Protein AF-A0A5C9CHJ1-F1 (afdb_monomer)

Foldseek 3Di:
DPPDQPLVVDDPVLVVVLVVLCVVCVVPDLVVSQVVSVVVVHHHDSVSSNVVSVVVCVVCDVCVPDLQPDKDWDADPVVRDIDIDTHSDDPVVVVVVVVVVPPPD

pLDDT: mean 79.23, std 13.95, range [39.25, 93.0]

Radius of gyration: 19.84 Å; Cα contacts (8 Å, |Δi|>4): 81; chains: 1; bounding box: 55×30×50 Å

Secondary structure (DSSP, 8-state):
-----GGGGS-HHHHHHHHHHHHHTTT--HHHHHHHHHHTT----HHHHHHHHHHHHHHH-TT---S--EEEEEE-TTT--EEEEEESS-HHHHHHHHHHHTTT-

Mean predicted aligned error: 13.56 Å

Sequence (105 aa):
MVRFNAVNYLTPSEYAAVDACIRRHRFCGIRAILAELSESGIKLSKSGLHRYMQAMREKNGPNAVTTDNTMVMIVERDSGTTKTISTSATAAEIVAMIEGANVEA

Solvent-accessible surface area (backbone atoms only — not comparable to full-atom values): 6499 Å² total; per-residue (Å²): 133,87,79,83,51,72,72,79,74,48,52,75,69,54,45,51,50,51,52,53,47,41,58,74,45,67,78,47,60,68,69,57,50,49,51,55,35,43,76,73,72,44,85,72,52,73,69,47,50,52,53,49,53,48,54,51,42,65,74,46,40,102,66,59,77,54,63,61,75,26,78,48,78,48,71,43,82,91,78,68,48,73,50,80,45,79,34,59,57,51,71,67,57,53,49,53,54,55,56,62,67,62,74,84,119

Structure (mmCIF, N/CA/C/O backbone):
data_AF-A0A5C9CHJ1-F1
#
_entry.id   AF-A0A5C9CHJ1-F1
#
loop_
_atom_site.group_PDB
_atom_site.id
_atom_site.type_symbol
_atom_site.label_atom_id
_atom_site.label_alt_id
_atom_site.label_comp_id
_atom_site.label_asym_id
_atom_site.label_entity_id
_atom_site.label_seq_id
_atom_site.pdbx_PDB_ins_code
_atom_site.Cartn_x
_atom_site.Cartn_y
_atom_site.Cartn_z
_atom_site.occupancy
_atom_site.B_iso_or_equiv
_atom_site.auth_seq_id
_atom_site.auth_comp_id
_atom_site.auth_asym_id
_atom_site.auth_atom_id
_atom_site.pdbx_PDB_model_num
ATOM 1 N N . MET A 1 1 ? 21.712 21.111 -13.411 1.00 39.25 1 MET A N 1
ATOM 2 C CA . MET A 1 1 ? 21.617 19.868 -14.211 1.00 39.25 1 MET A CA 1
ATOM 3 C C . MET A 1 1 ? 20.511 19.004 -13.615 1.00 39.25 1 MET A C 1
ATOM 5 O O . MET A 1 1 ? 20.709 18.428 -12.551 1.00 39.25 1 MET A O 1
ATOM 9 N N . VAL A 1 2 ? 19.320 18.997 -14.221 1.00 43.03 2 VAL A N 1
ATOM 10 C CA . VAL A 1 2 ? 18.191 18.176 -13.749 1.00 43.03 2 VAL A CA 1
ATOM 11 C C . VAL A 1 2 ? 18.575 16.712 -13.963 1.00 43.03 2 VAL A C 1
ATOM 13 O O . VAL A 1 2 ? 18.781 16.280 -15.093 1.00 43.03 2 VAL A O 1
ATOM 16 N N . ARG A 1 3 ? 18.788 15.961 -12.877 1.00 48.53 3 ARG A N 1
ATOM 17 C CA . ARG A 1 3 ? 19.165 14.543 -12.958 1.00 48.53 3 ARG A CA 1
ATOM 18 C C . ARG A 1 3 ? 17.958 13.742 -13.442 1.00 48.53 3 ARG A C 1
ATOM 20 O O . ARG A 1 3 ? 17.011 13.545 -12.687 1.00 48.53 3 ARG A O 1
ATOM 27 N N . PHE A 1 4 ? 18.019 13.284 -14.689 1.00 52.06 4 PHE A N 1
ATOM 28 C CA . PHE A 1 4 ? 17.011 12.432 -15.316 1.00 52.06 4 PHE A CA 1
ATOM 29 C C . PHE A 1 4 ? 16.734 11.183 -14.455 1.00 52.06 4 PHE A C 1
ATOM 31 O O . PHE A 1 4 ? 17.655 10.459 -14.069 1.00 52.06 4 PHE A O 1
ATOM 38 N N . ASN A 1 5 ? 15.465 10.949 -14.109 1.00 59.03 5 ASN A N 1
ATOM 39 C CA . ASN A 1 5 ? 15.018 9.728 -13.440 1.00 59.03 5 ASN A CA 1
ATOM 40 C C . ASN A 1 5 ? 14.614 8.708 -14.509 1.00 59.03 5 ASN A C 1
ATOM 42 O O . ASN A 1 5 ? 13.834 9.037 -15.395 1.00 59.03 5 ASN A O 1
ATOM 46 N N . ALA A 1 6 ? 15.093 7.464 -14.394 1.00 61.34 6 ALA A N 1
ATOM 47 C CA . ALA A 1 6 ? 14.720 6.360 -15.290 1.00 61.34 6 ALA A CA 1
ATOM 48 C C . ALA A 1 6 ? 13.196 6.130 -15.362 1.00 61.34 6 ALA A C 1
ATOM 50 O O . ALA A 1 6 ? 12.683 5.664 -16.369 1.00 61.34 6 ALA A O 1
ATOM 51 N N . VAL A 1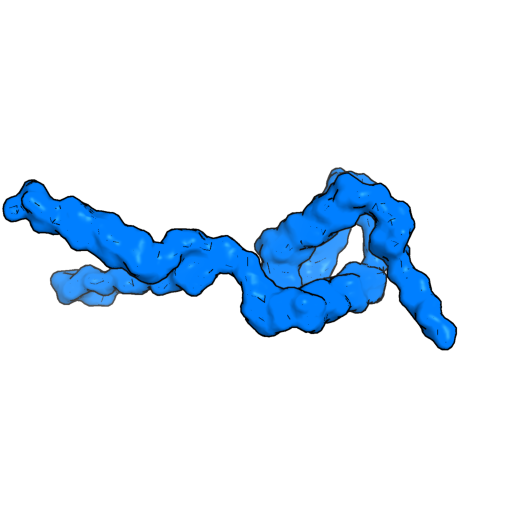 7 ? 12.474 6.541 -14.316 1.00 59.62 7 VAL A N 1
ATOM 52 C CA . VAL A 1 7 ? 11.008 6.514 -14.232 1.00 59.62 7 VAL A CA 1
ATOM 53 C C . VAL A 1 7 ? 10.332 7.367 -15.323 1.00 59.62 7 VAL A C 1
ATOM 55 O O . VAL A 1 7 ? 9.227 7.048 -15.735 1.00 59.62 7 VAL A O 1
ATOM 58 N N . ASN A 1 8 ? 10.999 8.398 -15.857 1.00 64.19 8 ASN A N 1
ATOM 59 C CA . ASN A 1 8 ? 10.451 9.243 -16.929 1.00 64.19 8 ASN A CA 1
ATOM 60 C C . ASN A 1 8 ? 10.412 8.548 -18.302 1.00 64.19 8 ASN A C 1
ATOM 62 O O . ASN A 1 8 ? 9.813 9.086 -19.227 1.00 64.19 8 ASN A O 1
ATOM 66 N N . TYR A 1 9 ? 11.080 7.399 -18.443 1.00 72.25 9 TYR A N 1
ATOM 67 C CA . TYR A 1 9 ? 11.093 6.599 -19.672 1.00 72.25 9 TYR A CA 1
ATOM 68 C C . TYR A 1 9 ? 10.150 5.396 -19.604 1.00 72.25 9 TYR A C 1
ATOM 70 O O . TYR A 1 9 ? 10.084 4.625 -20.558 1.00 72.25 9 TYR A O 1
ATOM 78 N N . LEU A 1 10 ? 9.441 5.223 -18.486 1.00 76.94 10 LEU A N 1
ATOM 79 C CA . LEU A 1 10 ? 8.414 4.200 -18.369 1.00 76.94 10 LEU A CA 1
ATOM 80 C C . LEU A 1 10 ? 7.214 4.574 -19.236 1.00 76.94 10 LEU A C 1
ATOM 82 O O . LEU A 1 10 ? 6.818 5.740 -19.321 1.00 76.94 10 LEU A O 1
ATOM 86 N N . THR A 1 11 ? 6.604 3.568 -19.847 1.00 81.00 11 THR A N 1
ATOM 87 C CA . THR A 1 11 ? 5.289 3.717 -20.465 1.00 81.00 11 THR A CA 1
ATOM 88 C C . THR A 1 11 ? 4.250 4.113 -19.406 1.00 81.00 11 THR A C 1
ATOM 90 O O . THR A 1 11 ? 4.429 3.826 -18.218 1.00 81.00 11 THR A O 1
ATOM 93 N N . PRO A 1 12 ? 3.116 4.724 -19.794 1.00 81.06 12 PRO A N 1
ATOM 94 C CA . PRO A 1 12 ? 2.051 5.058 -18.845 1.00 81.06 12 PRO A CA 1
ATOM 95 C C . PRO A 1 12 ? 1.561 3.852 -18.026 1.00 81.06 12 PRO A C 1
ATOM 97 O O . PRO A 1 12 ? 1.243 3.992 -16.846 1.00 81.06 12 PRO A O 1
ATOM 100 N N . SER A 1 13 ? 1.552 2.661 -18.635 1.00 80.81 13 SER A N 1
ATOM 101 C CA . SER A 1 13 ? 1.185 1.407 -17.967 1.00 80.81 13 SER A CA 1
ATOM 102 C C . SER A 1 13 ? 2.199 1.008 -16.892 1.00 80.81 13 SER A C 1
ATOM 104 O O . SER A 1 13 ? 1.821 0.650 -15.779 1.00 80.81 13 SER A O 1
ATOM 106 N N . GLU A 1 14 ? 3.493 1.090 -17.197 1.00 83.62 14 GLU A N 1
ATOM 107 C CA . GLU A 1 14 ? 4.553 0.786 -16.231 1.00 83.62 14 GLU A CA 1
ATOM 108 C C . GLU A 1 14 ? 4.601 1.824 -15.107 1.00 83.62 14 GLU A C 1
ATOM 110 O O . GLU A 1 14 ? 4.812 1.473 -13.949 1.00 83.62 14 GLU A O 1
ATOM 115 N N . TYR A 1 15 ? 4.345 3.094 -15.421 1.00 84.88 15 TYR 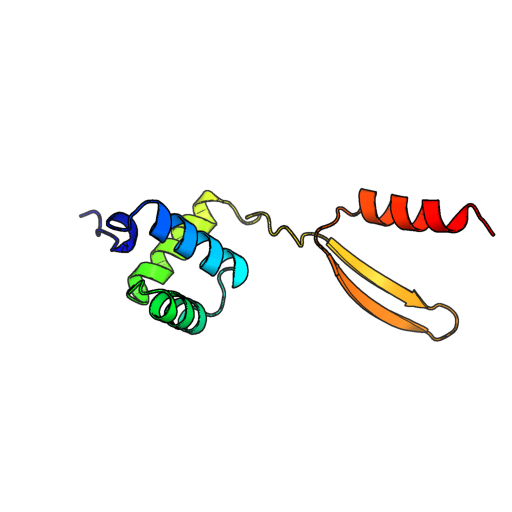A N 1
ATOM 116 C CA . TYR A 1 15 ? 4.249 4.155 -14.424 1.00 84.88 15 TYR A CA 1
ATOM 117 C C . TYR A 1 15 ? 3.118 3.882 -13.424 1.00 84.88 15 TYR A C 1
ATOM 119 O O . TYR A 1 15 ? 3.332 3.942 -12.213 1.00 84.88 15 TYR A O 1
ATOM 127 N N . ALA A 1 16 ? 1.935 3.498 -13.915 1.00 83.31 16 ALA A N 1
ATOM 128 C CA . ALA A 1 16 ? 0.809 3.118 -13.065 1.00 83.31 16 ALA A CA 1
ATOM 129 C C . ALA A 1 16 ? 1.131 1.898 -12.181 1.00 83.31 16 ALA A C 1
ATOM 131 O O . ALA A 1 16 ? 0.767 1.877 -11.003 1.00 83.31 16 ALA A O 1
ATOM 132 N N . ALA A 1 17 ? 1.853 0.908 -12.716 1.00 84.75 17 ALA A N 1
ATOM 133 C CA . ALA A 1 17 ? 2.292 -0.261 -11.956 1.00 84.75 17 ALA A CA 1
ATOM 134 C C . ALA A 1 17 ? 3.293 0.106 -10.845 1.00 84.75 17 ALA A C 1
ATOM 136 O O . ALA A 1 17 ? 3.160 -0.365 -9.712 1.00 84.75 17 ALA A O 1
ATOM 137 N N . VAL A 1 18 ? 4.252 0.993 -11.135 1.00 88.56 18 VAL A N 1
ATOM 138 C CA . VAL A 1 18 ? 5.207 1.515 -10.144 1.00 88.56 18 VAL A CA 1
ATOM 139 C C . VAL A 1 18 ? 4.487 2.271 -9.029 1.00 88.56 18 VAL A C 1
ATOM 141 O O . VAL A 1 18 ? 4.743 2.006 -7.853 1.00 88.56 18 VAL A O 1
ATOM 144 N N . ASP A 1 19 ? 3.545 3.149 -9.371 1.00 87.00 19 ASP A N 1
ATOM 145 C CA . ASP A 1 19 ? 2.741 3.890 -8.394 1.00 87.00 19 ASP A CA 1
ATOM 146 C C . ASP A 1 19 ? 1.930 2.964 -7.490 1.00 87.00 19 ASP A C 1
ATOM 148 O O . ASP A 1 19 ? 1.952 3.110 -6.264 1.00 87.00 19 ASP A O 1
ATOM 152 N N . ALA A 1 20 ? 1.235 1.991 -8.081 1.00 83.94 20 ALA A N 1
ATOM 153 C CA . ALA A 1 20 ? 0.434 1.024 -7.343 1.00 83.94 20 ALA A CA 1
ATOM 154 C C . ALA A 1 20 ? 1.298 0.183 -6.393 1.00 83.94 20 ALA A C 1
ATOM 156 O O . ALA A 1 20 ? 0.929 -0.005 -5.231 1.00 83.94 20 ALA A O 1
ATOM 157 N N . CYS A 1 21 ? 2.464 -0.277 -6.855 1.00 88.12 21 CYS A N 1
ATOM 158 C CA . CYS A 1 21 ? 3.402 -1.048 -6.044 1.00 88.12 21 CYS A CA 1
ATOM 159 C C . CYS A 1 21 ? 3.916 -0.222 -4.852 1.00 88.12 21 CYS A C 1
ATOM 161 O O . CYS A 1 21 ? 3.810 -0.651 -3.703 1.00 88.12 21 CYS A O 1
ATOM 163 N N . ILE A 1 22 ? 4.378 1.012 -5.081 1.00 88.31 22 ILE A N 1
ATOM 164 C CA . ILE A 1 22 ? 4.872 1.881 -4.000 1.00 88.31 22 ILE A CA 1
ATOM 165 C C . ILE A 1 22 ? 3.781 2.160 -2.957 1.00 88.31 22 ILE A C 1
ATOM 167 O O . ILE A 1 22 ? 4.064 2.137 -1.755 1.00 88.31 22 ILE A O 1
ATOM 171 N N . ARG A 1 23 ? 2.541 2.418 -3.397 1.00 83.69 23 ARG A N 1
ATOM 172 C CA . ARG A 1 23 ? 1.404 2.668 -2.496 1.00 83.69 23 ARG A CA 1
ATOM 173 C C . ARG A 1 23 ? 1.042 1.429 -1.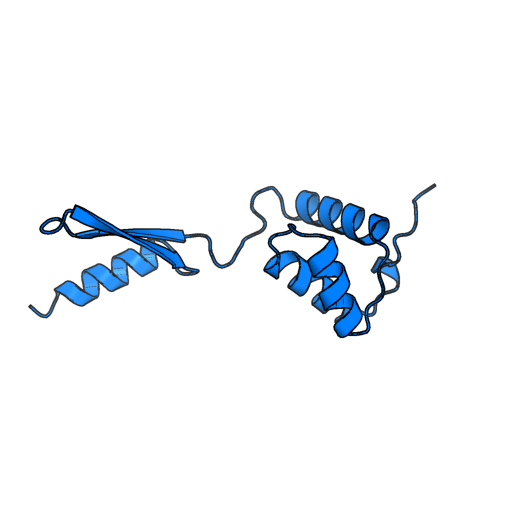681 1.00 83.69 23 ARG A C 1
ATOM 175 O O . ARG A 1 23 ? 0.827 1.555 -0.479 1.00 83.69 23 ARG A O 1
ATOM 182 N N . ARG A 1 24 ? 1.059 0.236 -2.287 1.00 80.88 24 ARG A N 1
ATOM 183 C CA . ARG A 1 24 ? 0.812 -1.041 -1.592 1.00 80.88 24 ARG A CA 1
ATOM 184 C C . ARG A 1 24 ? 1.830 -1.296 -0.483 1.00 80.88 24 ARG A C 1
ATOM 186 O O . ARG A 1 24 ? 1.463 -1.696 0.615 1.00 80.88 24 ARG A O 1
ATOM 193 N N . HIS A 1 25 ? 3.096 -0.974 -0.742 1.00 83.56 25 HIS A N 1
ATOM 194 C CA . HIS A 1 25 ? 4.176 -1.058 0.246 1.00 83.56 25 HIS A CA 1
ATOM 195 C C . HIS A 1 25 ? 4.229 0.138 1.206 1.00 83.56 25 HIS A C 1
ATOM 197 O O . HIS A 1 25 ? 5.171 0.252 1.989 1.00 83.56 25 HIS A O 1
ATOM 203 N N . ARG A 1 26 ? 3.248 1.052 1.166 1.00 78.44 26 ARG A N 1
ATOM 204 C CA . ARG A 1 26 ? 3.165 2.255 2.018 1.00 78.44 26 ARG A CA 1
ATOM 205 C C . ARG A 1 26 ? 4.456 3.073 2.015 1.00 78.44 26 ARG A C 1
ATOM 207 O O . ARG A 1 26 ? 4.866 3.628 3.032 1.00 78.44 26 ARG A O 1
ATOM 214 N N . PHE A 1 27 ? 5.113 3.144 0.857 1.00 82.00 27 PHE A N 1
ATOM 215 C CA . PHE A 1 27 ? 6.412 3.792 0.693 1.00 82.00 27 PHE A CA 1
ATOM 216 C C . PHE A 1 27 ? 7.514 3.255 1.635 1.00 82.00 27 PHE A C 1
ATOM 218 O O . PHE A 1 27 ? 8.466 3.980 1.942 1.00 82.00 27 PHE A O 1
ATOM 225 N N . CYS A 1 28 ? 7.385 2.019 2.106 1.00 79.88 28 CYS A N 1
ATOM 226 C CA . CYS A 1 28 ? 8.339 1.315 2.954 1.00 79.88 28 CYS A CA 1
ATOM 227 C C . CYS A 1 28 ? 8.988 0.169 2.166 1.00 79.88 28 CYS A C 1
ATOM 229 O O . CYS A 1 28 ? 8.501 -0.239 1.120 1.00 79.88 28 CYS A O 1
ATOM 231 N N . GLY A 1 29 ? 10.122 -0.348 2.644 1.00 84.38 29 GLY A N 1
ATOM 232 C CA . GLY A 1 29 ? 10.687 -1.579 2.079 1.00 84.38 29 GLY A CA 1
ATOM 233 C C . GLY A 1 29 ? 11.160 -1.471 0.622 1.00 84.38 29 GLY A C 1
ATOM 234 O O . GLY A 1 29 ? 10.804 -2.295 -0.209 1.00 84.38 29 GLY A O 1
ATOM 235 N N . ILE A 1 30 ? 12.039 -0.511 0.309 1.00 87.69 30 ILE A N 1
ATOM 236 C CA . ILE A 1 30 ? 12.556 -0.263 -1.059 1.00 87.69 30 ILE A CA 1
ATOM 237 C C . ILE A 1 30 ? 13.065 -1.530 -1.765 1.00 87.69 30 ILE A C 1
ATOM 239 O O . ILE A 1 30 ? 12.890 -1.674 -2.969 1.00 87.69 30 ILE A O 1
ATOM 243 N N . ARG A 1 31 ? 13.709 -2.452 -1.039 1.00 89.88 31 ARG A N 1
ATOM 244 C CA . ARG A 1 31 ? 14.189 -3.715 -1.625 1.00 89.88 31 ARG A CA 1
ATOM 245 C C . ARG A 1 31 ? 13.042 -4.635 -2.055 1.00 89.88 31 ARG A C 1
ATOM 247 O O . ARG A 1 31 ? 13.169 -5.264 -3.095 1.00 89.88 31 ARG A O 1
ATOM 254 N N . ALA A 1 32 ? 11.955 -4.683 -1.286 1.00 88.12 32 ALA A N 1
ATOM 255 C CA . ALA A 1 32 ? 10.773 -5.475 -1.617 1.00 88.12 32 ALA A CA 1
ATOM 256 C C . ALA A 1 32 ? 10.054 -4.894 -2.841 1.00 88.12 32 ALA A C 1
ATOM 258 O O . ALA A 1 32 ? 9.765 -5.628 -3.777 1.00 88.12 32 ALA A O 1
ATOM 259 N N . ILE A 1 33 ? 9.897 -3.566 -2.890 1.00 91.06 33 ILE A N 1
ATOM 260 C CA . ILE A 1 33 ? 9.339 -2.870 -4.059 1.00 91.06 33 ILE A CA 1
ATOM 261 C C . ILE A 1 33 ? 10.178 -3.160 -5.313 1.00 91.06 33 ILE A C 1
ATOM 263 O O . ILE A 1 33 ? 9.633 -3.479 -6.361 1.00 91.06 33 ILE A O 1
ATOM 267 N N . LEU A 1 34 ? 11.512 -3.085 -5.228 1.00 93.00 34 LEU A N 1
ATOM 268 C CA . LEU A 1 34 ? 12.379 -3.401 -6.371 1.00 93.00 34 LEU A CA 1
ATOM 269 C C . LEU A 1 34 ? 12.254 -4.854 -6.834 1.00 93.00 34 LEU A C 1
ATOM 271 O O . LEU A 1 34 ? 12.316 -5.096 -8.036 1.00 93.00 34 LEU A O 1
ATOM 275 N N . ALA A 1 35 ? 12.116 -5.799 -5.903 1.00 91.62 35 ALA A N 1
ATOM 276 C CA . ALA A 1 35 ? 11.938 -7.206 -6.238 1.00 91.62 35 ALA A CA 1
ATOM 277 C C . ALA A 1 35 ? 10.616 -7.424 -6.990 1.00 91.62 35 ALA A C 1
ATOM 279 O O . ALA A 1 35 ? 10.636 -7.956 -8.094 1.00 91.62 35 ALA A O 1
ATOM 280 N N . GLU A 1 36 ? 9.507 -6.901 -6.463 1.00 91.44 36 GLU A N 1
ATOM 281 C CA . GLU A 1 36 ? 8.177 -7.023 -7.079 1.00 91.44 36 GLU A CA 1
ATOM 282 C C . GLU A 1 36 ? 8.098 -6.335 -8.454 1.00 91.44 36 GLU A C 1
ATOM 284 O O . GLU A 1 36 ? 7.543 -6.874 -9.415 1.00 91.44 36 GLU A O 1
ATOM 289 N N . LEU A 1 37 ? 8.709 -5.154 -8.591 1.00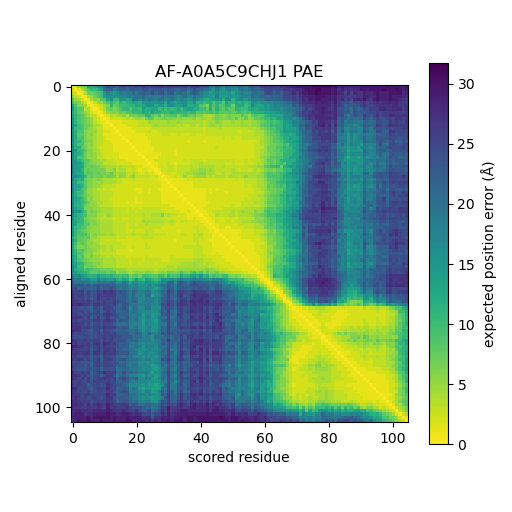 91.38 37 LEU A N 1
ATOM 290 C CA . LEU A 1 37 ? 8.796 -4.474 -9.884 1.00 91.38 37 LEU A CA 1
ATOM 291 C C . LEU A 1 37 ? 9.647 -5.263 -10.879 1.00 91.38 37 LEU A C 1
ATOM 293 O O . LEU A 1 37 ? 9.272 -5.369 -12.045 1.00 91.38 37 LEU A O 1
ATOM 297 N N . SER A 1 38 ? 10.747 -5.867 -10.423 1.00 91.69 38 SER A N 1
ATOM 298 C CA . SER A 1 38 ? 11.593 -6.704 -11.274 1.00 91.69 38 SER A CA 1
ATOM 299 C C . SER A 1 38 ? 10.876 -7.975 -11.733 1.00 91.69 38 SER A C 1
ATOM 301 O O . SER A 1 38 ? 11.073 -8.379 -12.878 1.00 91.69 38 SER A O 1
ATOM 303 N N . GLU A 1 39 ? 10.055 -8.595 -10.882 1.00 90.62 39 GLU A N 1
ATOM 304 C CA . GLU A 1 39 ? 9.186 -9.725 -11.254 1.00 90.62 39 GLU A CA 1
ATOM 305 C C . GLU A 1 39 ? 8.166 -9.319 -12.324 1.00 90.62 39 GLU A C 1
ATOM 307 O O . GLU A 1 39 ? 7.871 -10.090 -13.233 1.00 90.62 39 GLU A O 1
ATOM 312 N N . SER A 1 40 ? 7.710 -8.067 -12.277 1.00 84.81 40 SER A N 1
ATOM 313 C CA . SER A 1 40 ? 6.810 -7.468 -13.270 1.00 84.81 40 SER A CA 1
ATOM 314 C C . SER A 1 40 ? 7.531 -6.961 -14.533 1.00 84.81 40 SER A C 1
ATOM 316 O O . SER A 1 40 ? 6.925 -6.286 -15.361 1.00 84.81 40 SER A O 1
ATOM 318 N N . GLY A 1 41 ? 8.832 -7.242 -14.688 1.00 88.44 41 GLY A N 1
ATOM 319 C CA . GLY A 1 41 ? 9.646 -6.820 -15.835 1.00 88.44 41 GLY A CA 1
ATOM 320 C C . GLY A 1 41 ? 10.178 -5.382 -15.769 1.00 88.44 41 GLY A C 1
ATOM 321 O O . GLY A 1 41 ? 10.931 -4.966 -16.650 1.00 88.44 41 GLY A O 1
ATOM 322 N N . ILE A 1 42 ? 9.865 -4.633 -14.710 1.00 88.19 42 ILE A N 1
ATOM 323 C CA . ILE A 1 42 ? 10.240 -3.227 -14.536 1.00 88.19 42 ILE A CA 1
ATOM 324 C C . ILE A 1 42 ? 11.553 -3.136 -13.751 1.00 88.19 42 ILE A C 1
ATOM 326 O O . ILE A 1 42 ? 11.614 -3.356 -12.541 1.00 88.19 42 ILE A O 1
ATOM 330 N N . LYS A 1 43 ? 12.637 -2.758 -14.436 1.00 88.19 43 LYS A N 1
ATOM 331 C CA . LYS A 1 43 ? 13.966 -2.617 -13.822 1.00 88.19 43 LYS A CA 1
ATOM 332 C C . LYS A 1 43 ? 14.252 -1.169 -13.443 1.00 88.19 43 LYS A C 1
ATOM 334 O O . LYS A 1 43 ? 14.545 -0.335 -14.296 1.00 88.19 43 LYS A O 1
ATOM 339 N N . LEU A 1 44 ? 14.242 -0.886 -12.143 1.00 86.69 44 LEU A N 1
ATOM 340 C CA . LEU A 1 44 ? 14.624 0.414 -11.589 1.00 86.69 44 LEU A CA 1
ATOM 341 C C . LEU A 1 44 ? 15.872 0.303 -10.715 1.00 86.69 44 LEU A C 1
ATOM 343 O O . LEU A 1 44 ? 16.121 -0.705 -10.058 1.00 86.69 44 LEU A O 1
ATOM 347 N N . SER A 1 45 ? 16.658 1.377 -10.664 1.00 88.81 45 SER A N 1
ATOM 348 C CA . SER A 1 45 ? 17.739 1.485 -9.688 1.00 88.81 45 SER A CA 1
ATOM 349 C C . SER A 1 45 ? 17.186 1.882 -8.318 1.00 88.81 45 SER A C 1
ATOM 351 O O . SER A 1 45 ? 16.234 2.659 -8.211 1.00 88.81 45 SER A O 1
ATOM 353 N N . LYS A 1 46 ? 17.836 1.417 -7.244 1.00 88.94 46 LYS A N 1
ATOM 354 C CA . LYS A 1 46 ? 17.474 1.780 -5.863 1.00 88.94 46 LYS A CA 1
ATOM 355 C C . LYS A 1 46 ? 17.428 3.293 -5.643 1.00 88.94 46 LYS A C 1
ATOM 357 O O . LYS A 1 46 ? 16.510 3.796 -5.002 1.00 88.94 46 LYS A O 1
ATOM 362 N N . SER A 1 47 ? 18.414 4.018 -6.171 1.00 86.75 47 SER A N 1
ATOM 363 C CA . SER A 1 47 ? 18.485 5.478 -6.057 1.00 86.75 47 SER A CA 1
ATOM 364 C C . SER A 1 47 ? 17.398 6.181 -6.874 1.00 86.75 47 SER A C 1
ATOM 366 O O . SER A 1 47 ? 16.852 7.181 -6.413 1.00 86.75 47 SER A O 1
ATOM 368 N N . GLY A 1 48 ? 17.048 5.653 -8.052 1.00 86.19 48 GLY A N 1
ATOM 369 C CA . GLY A 1 48 ? 15.952 6.161 -8.877 1.00 86.19 48 GLY A CA 1
ATOM 370 C C . GLY A 1 48 ? 14.600 6.008 -8.188 1.00 86.19 48 GLY A C 1
ATOM 371 O O . GLY A 1 48 ? 13.876 6.991 -8.048 1.00 86.19 48 GLY A O 1
ATOM 372 N N . LEU A 1 49 ? 14.313 4.807 -7.678 1.00 89.00 49 LEU A N 1
ATOM 373 C CA . LEU A 1 49 ? 13.083 4.523 -6.943 1.00 89.00 49 LEU A CA 1
ATOM 374 C C . LEU A 1 49 ? 12.972 5.377 -5.672 1.00 89.00 49 LEU A C 1
ATOM 376 O O . LEU A 1 49 ? 11.933 5.979 -5.436 1.00 89.00 49 LEU A O 1
ATOM 380 N N . HIS A 1 50 ? 14.047 5.507 -4.889 1.00 88.06 50 HIS A N 1
ATOM 381 C CA . HIS A 1 50 ? 14.032 6.318 -3.667 1.00 88.06 50 HIS A CA 1
ATOM 382 C C . HIS A 1 50 ? 13.678 7.789 -3.937 1.00 88.06 50 HIS A C 1
ATOM 384 O O . HIS A 1 50 ? 12.818 8.352 -3.263 1.00 88.06 50 HIS A O 1
ATOM 390 N N . ARG A 1 51 ? 14.315 8.419 -4.934 1.00 85.75 51 ARG A N 1
ATOM 391 C CA . ARG A 1 51 ? 14.004 9.812 -5.306 1.00 85.75 51 ARG A CA 1
ATOM 392 C C . ARG A 1 51 ? 12.574 9.955 -5.810 1.00 85.75 51 ARG A C 1
ATOM 394 O O . ARG A 1 51 ? 11.913 10.936 -5.494 1.00 85.75 51 ARG A O 1
ATOM 401 N N . TYR A 1 52 ? 12.109 8.980 -6.586 1.00 86.81 52 TYR A N 1
ATOM 402 C CA . TYR A 1 52 ? 10.742 8.964 -7.083 1.00 86.81 52 TYR A CA 1
ATOM 403 C C . TYR A 1 52 ? 9.723 8.874 -5.941 1.00 86.81 52 TYR A C 1
ATOM 405 O O . TYR A 1 52 ? 8.797 9.675 -5.878 1.00 86.81 52 TYR A O 1
ATOM 413 N N . MET A 1 53 ? 9.952 7.982 -4.975 1.00 86.44 53 MET A N 1
ATOM 414 C CA . MET A 1 53 ? 9.131 7.862 -3.769 1.00 86.44 53 MET A CA 1
ATOM 415 C C . MET A 1 53 ? 9.108 9.157 -2.948 1.00 86.44 53 MET A C 1
ATOM 417 O O . MET A 1 53 ? 8.046 9.531 -2.462 1.00 86.44 53 MET A O 1
ATOM 421 N N . GLN A 1 54 ? 10.245 9.851 -2.805 1.00 85.06 54 GLN A N 1
ATOM 422 C CA . GLN A 1 54 ? 10.306 11.153 -2.127 1.00 85.06 54 GLN A CA 1
ATOM 423 C C . GLN A 1 54 ? 9.468 12.210 -2.850 1.00 85.06 54 GLN A C 1
ATOM 425 O O . GLN A 1 54 ? 8.585 12.797 -2.232 1.00 85.06 54 GLN A O 1
ATOM 430 N N . ALA A 1 55 ? 9.662 12.376 -4.160 1.00 83.19 55 ALA A N 1
ATOM 431 C CA . ALA A 1 55 ? 8.876 13.315 -4.960 1.00 83.19 55 ALA A CA 1
ATOM 432 C C . ALA A 1 55 ? 7.373 12.982 -4.923 1.00 83.19 55 ALA A C 1
ATOM 434 O O . ALA A 1 55 ? 6.528 13.873 -4.858 1.00 83.19 55 ALA A O 1
ATOM 435 N N . MET A 1 56 ? 7.026 11.691 -4.918 1.00 82.38 56 MET A N 1
ATOM 436 C CA . MET A 1 56 ? 5.644 11.238 -4.804 1.00 82.38 56 MET A CA 1
ATOM 437 C C . MET A 1 56 ? 5.053 11.545 -3.420 1.00 82.38 56 MET A C 1
ATOM 439 O O . MET A 1 56 ? 3.900 11.961 -3.347 1.00 82.38 56 MET A O 1
ATOM 443 N N . ARG A 1 57 ? 5.817 11.399 -2.329 1.00 78.25 57 ARG A N 1
ATOM 444 C CA . ARG A 1 57 ? 5.381 11.806 -0.978 1.00 78.25 57 ARG A CA 1
ATOM 445 C C . ARG A 1 57 ? 5.196 13.317 -0.868 1.00 78.25 57 ARG A C 1
ATOM 447 O O . ARG A 1 57 ? 4.196 13.763 -0.325 1.00 78.25 57 ARG A O 1
ATOM 454 N N . GLU A 1 58 ? 6.126 14.099 -1.406 1.00 77.31 58 GLU A N 1
ATOM 455 C CA . GLU A 1 58 ? 6.050 15.565 -1.400 1.00 77.31 58 GLU A CA 1
ATOM 456 C C . GLU A 1 58 ? 4.838 16.071 -2.191 1.00 77.31 58 GLU A C 1
ATOM 458 O O . GLU A 1 58 ? 4.115 16.945 -1.719 1.00 77.31 58 GLU A O 1
ATOM 463 N N . LYS A 1 59 ? 4.558 15.472 -3.357 1.00 72.75 59 LYS A N 1
ATOM 464 C CA . LYS A 1 59 ? 3.418 15.841 -4.207 1.00 72.75 59 LYS A CA 1
ATOM 465 C C . LYS A 1 59 ? 2.062 15.456 -3.610 1.00 72.75 59 LYS A C 1
ATOM 467 O O . LYS A 1 59 ? 1.091 16.175 -3.816 1.00 72.75 59 LYS A O 1
ATOM 472 N N . ASN A 1 60 ? 1.980 14.325 -2.908 1.00 64.62 60 ASN A N 1
ATOM 473 C CA . ASN A 1 60 ? 0.728 13.842 -2.312 1.00 64.62 60 ASN A CA 1
ATOM 474 C C . ASN A 1 60 ? 0.530 14.308 -0.853 1.00 64.62 60 ASN A C 1
ATOM 476 O O . ASN A 1 60 ? -0.509 14.027 -0.259 1.00 64.62 60 ASN A O 1
ATOM 480 N N . GLY A 1 61 ? 1.501 15.031 -0.280 1.00 54.41 61 GLY A N 1
ATOM 481 C CA . GLY A 1 61 ? 1.505 15.446 1.121 1.00 54.41 61 GLY A CA 1
ATOM 482 C C . GLY A 1 61 ? 1.641 14.273 2.111 1.00 54.41 61 GLY A C 1
ATOM 483 O O . GLY A 1 61 ? 1.637 13.104 1.718 1.00 54.41 61 GLY A O 1
ATOM 484 N N . PRO A 1 62 ? 1.722 14.552 3.428 1.00 55.00 62 PRO A N 1
ATOM 485 C CA . PRO A 1 62 ? 1.715 13.517 4.472 1.00 55.00 62 PRO A CA 1
ATOM 486 C C . PRO A 1 62 ? 0.427 12.669 4.484 1.00 55.00 62 PRO A C 1
ATOM 488 O O . PRO A 1 62 ? 0.402 11.614 5.109 1.00 55.00 62 PRO A O 1
ATOM 491 N N . ASN A 1 63 ? -0.603 13.102 3.749 1.00 49.81 63 ASN A N 1
ATOM 492 C CA . ASN A 1 63 ? -1.917 12.477 3.634 1.00 49.81 63 ASN A CA 1
ATOM 493 C C . ASN A 1 63 ? -2.104 11.752 2.296 1.00 49.81 63 ASN A C 1
ATOM 495 O O . ASN A 1 63 ? -3.219 11.752 1.780 1.00 49.81 63 ASN A O 1
ATOM 499 N N . ALA A 1 64 ? -1.050 11.180 1.700 1.00 50.50 64 ALA A N 1
ATOM 500 C CA . ALA A 1 64 ? -1.199 10.304 0.539 1.00 50.50 64 ALA A CA 1
ATOM 501 C C . ALA A 1 64 ? -2.181 9.182 0.907 1.00 50.50 64 ALA A C 1
ATOM 503 O O . ALA A 1 64 ? -1.801 8.220 1.571 1.00 50.50 64 ALA A O 1
ATOM 504 N N . VAL A 1 65 ? -3.449 9.394 0.543 1.00 49.78 65 VAL A N 1
ATOM 505 C CA . VAL A 1 65 ? -4.620 8.688 1.052 1.00 49.78 65 VAL A CA 1
ATOM 506 C C . VAL A 1 65 ? -4.408 7.204 0.828 1.00 49.78 65 VAL A C 1
ATOM 508 O O . VAL A 1 65 ? -4.511 6.698 -0.290 1.00 49.78 65 VAL A O 1
ATOM 511 N N . THR A 1 66 ? -4.063 6.513 1.907 1.00 52.41 66 THR A N 1
ATOM 512 C CA . THR A 1 66 ? -4.265 5.084 2.000 1.00 52.41 66 THR A CA 1
ATOM 513 C C . THR A 1 66 ? -5.763 4.887 2.048 1.00 52.41 66 THR A C 1
ATOM 515 O O . THR A 1 66 ? -6.453 5.529 2.834 1.00 52.41 66 THR A O 1
ATOM 518 N N . THR A 1 67 ? -6.279 4.011 1.196 1.00 54.59 67 THR A N 1
ATOM 519 C CA . THR A 1 67 ? -7.656 3.543 1.326 1.00 54.59 67 THR A CA 1
ATOM 520 C C . THR A 1 67 ? -7.922 3.080 2.758 1.00 54.59 67 THR A C 1
ATOM 522 O O . THR A 1 67 ? -9.005 3.351 3.232 1.00 54.59 67 THR A O 1
ATOM 525 N N . ASP A 1 68 ? -6.925 2.553 3.485 1.00 57.50 68 ASP A N 1
ATOM 526 C CA . ASP A 1 68 ? -7.002 2.089 4.884 1.00 57.50 68 ASP A CA 1
ATOM 527 C C . ASP A 1 68 ? -6.826 3.199 5.951 1.00 57.50 68 ASP A C 1
ATOM 529 O O . ASP A 1 68 ? -5.929 3.127 6.797 1.00 57.50 68 ASP A O 1
ATOM 533 N N . ASN A 1 69 ? -7.634 4.258 5.915 1.00 66.31 69 ASN A N 1
ATOM 534 C CA . ASN A 1 69 ? -7.478 5.396 6.837 1.00 66.31 69 ASN A CA 1
ATOM 535 C C . ASN A 1 69 ? -8.093 5.192 8.233 1.00 66.31 69 ASN A C 1
ATOM 537 O O . ASN A 1 69 ? -7.914 6.052 9.098 1.00 66.31 69 ASN A O 1
ATOM 541 N N . THR A 1 70 ? -8.792 4.082 8.477 1.00 78.31 70 THR A N 1
ATOM 542 C CA . THR A 1 70 ? -9.535 3.881 9.726 1.00 78.31 70 THR A CA 1
ATOM 543 C C . THR A 1 70 ? -9.026 2.656 10.478 1.00 78.31 70 THR A C 1
ATOM 545 O O . THR A 1 70 ? -8.964 1.541 9.954 1.00 78.31 70 THR A O 1
ATOM 548 N N . MET A 1 71 ? -8.680 2.858 11.749 1.00 83.19 71 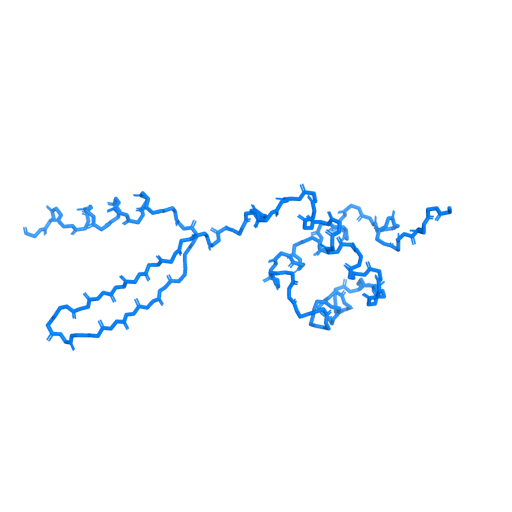MET A N 1
ATOM 549 C CA . MET A 1 71 ? -8.421 1.783 12.703 1.00 83.19 71 MET A CA 1
ATOM 550 C C . MET A 1 71 ? -9.657 1.597 13.578 1.00 83.19 71 MET A C 1
ATOM 552 O O . MET A 1 71 ? -10.131 2.551 14.192 1.00 83.19 71 MET A O 1
ATOM 556 N N . VAL A 1 72 ? -10.155 0.366 13.653 1.00 88.19 72 VAL A N 1
ATOM 557 C CA . VAL A 1 72 ? -11.261 -0.019 14.531 1.00 88.19 72 VAL A CA 1
ATOM 558 C C . VAL A 1 72 ? -10.694 -0.866 15.662 1.00 88.19 72 VAL A C 1
ATOM 560 O O . VAL A 1 72 ? -10.069 -1.898 15.411 1.00 88.19 72 VAL A O 1
ATOM 563 N N . MET A 1 73 ? -10.904 -0.430 16.902 1.00 90.75 73 MET A N 1
ATOM 564 C CA . MET A 1 73 ? -10.573 -1.199 18.099 1.00 90.75 73 MET A CA 1
ATOM 565 C C . MET A 1 73 ? -11.869 -1.679 18.744 1.00 90.75 73 MET A C 1
ATOM 567 O O . MET A 1 73 ? -12.663 -0.879 19.232 1.00 90.75 73 MET A O 1
ATOM 571 N N . ILE A 1 74 ? -12.075 -2.990 18.729 1.00 89.88 74 ILE A N 1
ATOM 572 C CA . ILE A 1 74 ? -13.202 -3.651 19.379 1.00 89.88 74 ILE A CA 1
ATOM 573 C C . ILE A 1 74 ? -12.743 -4.047 20.778 1.00 89.88 74 ILE A C 1
ATOM 575 O O . ILE A 1 74 ? -11.701 -4.687 20.919 1.00 89.88 74 ILE A O 1
ATOM 579 N N . VAL A 1 75 ? -13.507 -3.653 21.795 1.00 91.19 75 VAL A N 1
ATOM 580 C CA . VAL A 1 75 ? -13.240 -3.975 23.201 1.00 91.19 75 VAL A CA 1
ATOM 581 C C . VAL A 1 75 ? -14.432 -4.748 23.749 1.00 91.19 75 VAL A C 1
ATOM 583 O O . VAL A 1 75 ? -15.518 -4.188 23.908 1.00 91.19 75 VAL A O 1
ATOM 586 N N . GLU A 1 76 ? -14.233 -6.027 24.045 1.00 91.88 76 GLU A N 1
ATOM 587 C CA . GLU A 1 76 ? -15.222 -6.844 24.742 1.00 91.88 76 GLU A CA 1
ATOM 588 C C . GLU A 1 76 ? -15.185 -6.504 26.232 1.00 91.88 76 GLU A C 1
ATOM 590 O O . GLU A 1 76 ? -14.188 -6.742 26.911 1.00 91.88 76 GLU A O 1
ATOM 595 N N . ARG A 1 77 ? -16.269 -5.922 26.752 1.00 90.06 77 ARG A N 1
ATOM 596 C CA . ARG A 1 77 ? -16.321 -5.472 28.152 1.00 90.06 77 ARG A CA 1
ATOM 597 C C . ARG A 1 77 ? -16.274 -6.625 29.151 1.00 90.06 77 ARG A C 1
ATOM 599 O O . ARG A 1 77 ? -15.658 -6.470 30.199 1.00 90.06 77 ARG A O 1
ATOM 606 N N . ASP A 1 78 ? -16.879 -7.757 28.807 1.00 90.56 78 ASP A N 1
ATOM 607 C CA . ASP A 1 78 ? -17.004 -8.902 29.713 1.00 90.56 78 ASP A CA 1
ATOM 608 C C . ASP A 1 78 ? -15.682 -9.658 29.872 1.00 90.56 78 ASP A C 1
ATOM 610 O O . ASP A 1 78 ? -15.339 -10.101 30.966 1.00 90.56 78 ASP A O 1
ATOM 614 N N . SER A 1 79 ? -14.921 -9.789 28.782 1.00 92.19 79 SER A N 1
ATOM 615 C CA . SER A 1 79 ? -13.649 -10.518 28.761 1.00 92.19 79 SER A CA 1
ATOM 616 C C . SER A 1 79 ? -12.428 -9.603 28.915 1.00 92.19 79 SER A C 1
ATOM 618 O O . SER A 1 79 ? -11.331 -10.079 29.201 1.00 92.19 79 SER A O 1
ATOM 620 N N . GLY A 1 80 ? -12.588 -8.293 28.697 1.00 89.25 80 GLY A N 1
ATOM 621 C CA . GLY A 1 80 ? -11.481 -7.339 28.579 1.00 89.25 80 GLY A CA 1
ATOM 622 C C . GLY A 1 80 ? -10.643 -7.523 27.308 1.00 89.25 80 GLY A C 1
ATOM 623 O O . GLY A 1 80 ? -9.601 -6.882 27.160 1.00 89.25 80 GLY A O 1
ATOM 624 N N . THR A 1 81 ? -11.069 -8.398 26.392 1.00 91.31 81 THR A N 1
ATOM 625 C CA . THR A 1 81 ? -10.319 -8.720 25.177 1.00 91.31 81 THR A CA 1
ATOM 626 C C . THR A 1 81 ? -10.434 -7.588 24.171 1.00 91.31 81 THR A C 1
ATOM 628 O O . THR A 1 81 ? -11.512 -7.031 23.948 1.00 91.31 81 THR A O 1
ATOM 631 N N . THR A 1 82 ? -9.315 -7.258 23.528 1.00 91.12 82 THR A N 1
ATOM 632 C CA . THR A 1 82 ? -9.277 -6.258 22.464 1.00 91.12 82 THR A CA 1
ATOM 633 C C . THR A 1 82 ? -8.894 -6.886 21.131 1.00 91.12 82 THR A C 1
ATOM 635 O O . THR A 1 82 ? -8.019 -7.750 21.047 1.00 91.12 82 THR A O 1
ATOM 638 N N . LYS A 1 83 ? -9.560 -6.445 20.062 1.00 91.69 83 LYS A N 1
ATOM 639 C CA . LYS A 1 83 ? -9.236 -6.814 18.684 1.00 91.69 83 LYS A CA 1
ATOM 640 C C . LYS A 1 83 ? -9.135 -5.561 17.833 1.00 91.69 83 LYS A C 1
ATOM 642 O O . LYS A 1 83 ? -10.070 -4.766 17.773 1.00 91.69 83 LYS A O 1
ATOM 647 N N . THR A 1 84 ? -8.013 -5.416 17.141 1.00 88.62 84 THR A N 1
ATOM 648 C CA . THR A 1 84 ? -7.757 -4.274 16.259 1.00 88.62 84 THR A CA 1
ATOM 649 C C . THR A 1 84 ? -7.850 -4.704 14.805 1.00 88.62 84 THR A C 1
ATOM 651 O O . THR A 1 84 ? -7.248 -5.701 14.405 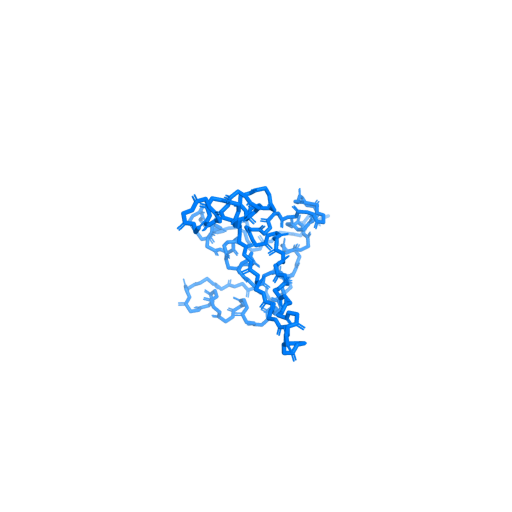1.00 88.62 84 THR A O 1
ATOM 654 N N . ILE A 1 85 ? -8.599 -3.944 14.010 1.00 87.38 85 ILE A N 1
ATOM 655 C CA . ILE A 1 85 ? -8.791 -4.171 12.577 1.00 87.38 85 IL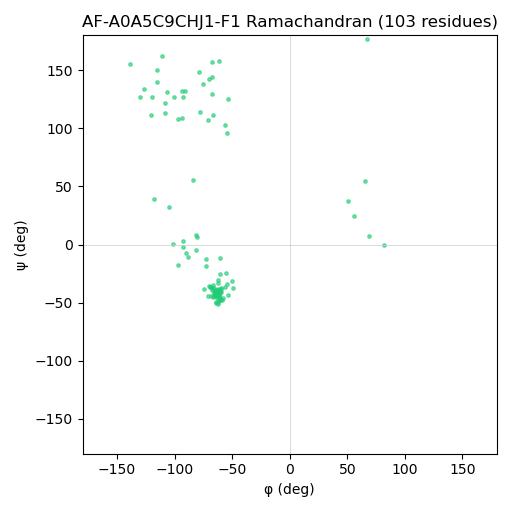E A CA 1
ATOM 656 C C . ILE A 1 85 ? -8.451 -2.872 11.843 1.00 87.38 85 ILE A C 1
ATOM 658 O O . ILE A 1 85 ? -8.879 -1.788 12.242 1.00 87.38 85 ILE A O 1
ATOM 662 N N . SER A 1 86 ? -7.671 -2.970 10.770 1.00 84.81 86 SER A N 1
ATOM 663 C CA . SER A 1 86 ? -7.479 -1.869 9.822 1.00 84.81 86 SER A CA 1
ATOM 664 C C . SER A 1 86 ? -8.479 -2.018 8.685 1.00 84.81 86 SER A C 1
ATOM 666 O O . SER A 1 86 ? -8.636 -3.115 8.152 1.00 84.81 86 SER A O 1
ATOM 668 N N . THR A 1 87 ? -9.164 -0.936 8.331 1.00 83.19 87 THR A N 1
ATOM 669 C CA . THR A 1 87 ? -10.203 -0.944 7.299 1.00 83.19 87 THR A CA 1
ATOM 670 C C . THR A 1 87 ? -10.114 0.292 6.424 1.00 83.19 87 THR A C 1
ATOM 672 O O . THR A 1 87 ? -9.617 1.340 6.848 1.00 83.19 87 THR A O 1
ATOM 675 N N . SER A 1 88 ? -10.627 0.154 5.203 1.00 80.75 88 SER A N 1
ATOM 676 C CA . SER A 1 88 ? -10.768 1.261 4.273 1.00 80.75 88 SER A CA 1
ATOM 677 C C . SER A 1 88 ? -12.073 2.038 4.387 1.00 80.75 88 SER A C 1
ATOM 679 O O . SER A 1 88 ? -12.211 3.096 3.779 1.00 80.75 88 SER A O 1
ATOM 681 N N . ALA A 1 89 ? -13.032 1.519 5.154 1.00 82.88 89 ALA A N 1
ATOM 682 C CA . ALA A 1 89 ? -14.262 2.235 5.460 1.00 82.88 89 ALA A CA 1
ATOM 683 C C . ALA A 1 89 ? -13.965 3.454 6.340 1.00 82.88 8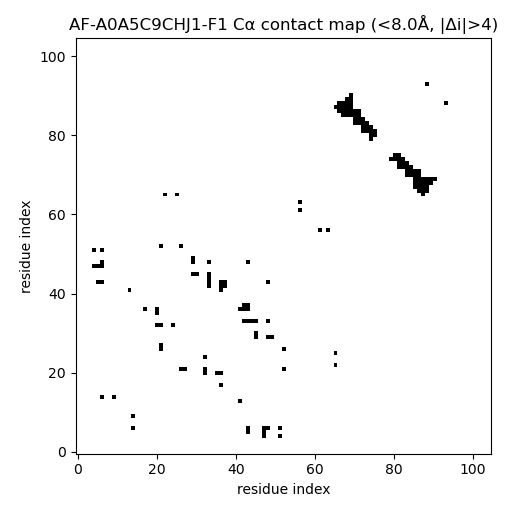9 ALA A C 1
ATOM 685 O O . ALA A 1 89 ? -13.099 3.413 7.217 1.00 82.88 89 ALA A O 1
ATOM 686 N N . THR A 1 90 ? -14.697 4.539 6.135 1.00 84.94 90 THR A N 1
ATOM 687 C CA . THR A 1 90 ? -14.659 5.721 6.998 1.00 84.94 90 THR A CA 1
ATOM 688 C C . THR A 1 90 ? -15.232 5.407 8.381 1.00 84.94 90 THR A C 1
ATOM 690 O O . THR A 1 90 ? -16.042 4.495 8.549 1.00 84.94 90 THR A O 1
ATOM 693 N N . ALA A 1 91 ? -14.855 6.192 9.394 1.00 83.31 91 ALA A N 1
ATOM 694 C CA . ALA A 1 91 ? -15.428 6.044 10.734 1.00 83.31 91 ALA A CA 1
ATOM 695 C C . ALA A 1 91 ? -16.967 6.162 10.727 1.00 83.31 91 ALA A C 1
ATOM 697 O O . ALA A 1 91 ? -17.633 5.420 11.440 1.00 83.31 91 ALA A O 1
ATOM 698 N N . ALA A 1 92 ? -17.526 7.040 9.886 1.00 83.88 92 ALA A N 1
ATOM 699 C CA . ALA A 1 92 ? -18.971 7.211 9.743 1.00 83.88 92 ALA A CA 1
ATOM 700 C C . ALA A 1 92 ? -19.661 5.951 9.189 1.00 83.88 92 ALA A C 1
ATOM 702 O O . ALA A 1 92 ? -20.690 5.539 9.716 1.00 83.88 92 ALA A O 1
ATOM 703 N N . GLU A 1 93 ? -19.079 5.305 8.173 1.00 87.56 93 GLU A N 1
ATOM 704 C CA . GLU A 1 93 ? -19.603 4.047 7.620 1.00 87.56 93 GLU A CA 1
ATOM 705 C C . GLU A 1 93 ? -19.540 2.907 8.642 1.00 87.56 93 GLU A C 1
ATOM 707 O O . GLU A 1 93 ? -20.494 2.143 8.764 1.00 87.56 93 GLU A O 1
ATOM 712 N N . ILE A 1 94 ? -18.451 2.812 9.416 1.00 90.12 94 ILE A N 1
ATOM 713 C CA . ILE A 1 94 ? -18.322 1.809 10.483 1.00 90.12 94 ILE A CA 1
ATOM 714 C C . ILE A 1 94 ? -19.377 2.019 11.574 1.00 90.12 94 ILE A C 1
ATOM 716 O O . ILE A 1 94 ? -20.010 1.054 11.996 1.00 90.12 94 ILE A O 1
ATOM 720 N N . VAL A 1 95 ? -19.595 3.263 12.011 1.00 89.06 95 VAL A N 1
ATOM 721 C CA . VAL A 1 95 ? -20.634 3.586 13.002 1.00 89.06 95 VAL A CA 1
ATOM 722 C C . VAL A 1 95 ? -22.015 3.206 12.474 1.00 89.06 95 VAL A C 1
ATOM 724 O O . VAL A 1 95 ? -22.734 2.481 13.156 1.00 89.06 95 VAL A O 1
ATOM 727 N N . ALA A 1 96 ? -22.347 3.589 11.238 1.00 88.12 96 ALA A N 1
ATOM 728 C CA . ALA A 1 96 ? -23.634 3.261 10.629 1.00 88.12 96 ALA A CA 1
ATOM 729 C C . ALA A 1 96 ? -23.875 1.743 10.523 1.00 88.12 96 ALA A C 1
ATOM 731 O O . ALA A 1 96 ? -24.989 1.281 10.762 1.00 88.12 96 ALA A O 1
ATOM 732 N N . MET A 1 97 ? -22.842 0.950 10.208 1.00 89.56 97 MET A N 1
ATOM 733 C CA . MET A 1 97 ? -22.948 -0.516 10.183 1.00 89.56 97 MET A CA 1
ATOM 734 C C . MET A 1 97 ? -23.226 -1.109 11.571 1.00 89.56 97 MET A C 1
ATOM 736 O O . MET A 1 97 ? -24.021 -2.039 11.685 1.00 89.56 97 MET A O 1
ATOM 740 N N . ILE A 1 98 ? -22.582 -0.588 12.620 1.00 88.88 98 ILE A N 1
ATOM 741 C CA . ILE A 1 98 ? -22.765 -1.071 13.998 1.00 88.88 98 ILE A CA 1
ATOM 742 C C . ILE A 1 98 ? -24.146 -0.678 14.529 1.00 88.88 98 ILE A C 1
ATOM 744 O O . ILE A 1 98 ? -24.833 -1.504 15.124 1.00 88.88 98 ILE A O 1
ATOM 748 N N . GLU A 1 99 ? -24.570 0.564 14.301 1.00 87.62 99 GLU A N 1
ATOM 749 C CA . GLU A 1 99 ? -25.894 1.039 14.707 1.00 87.62 99 GLU A CA 1
ATOM 750 C C . GLU A 1 99 ? -27.004 0.281 13.976 1.00 87.62 99 GLU A C 1
ATOM 752 O O . GLU A 1 99 ? -27.956 -0.155 14.617 1.00 87.62 99 GLU A O 1
ATOM 757 N N . GLY A 1 100 ? -26.850 0.038 12.669 1.00 77.19 100 GLY A N 1
ATOM 758 C CA . GLY A 1 100 ? -27.799 -0.752 11.881 1.00 77.19 100 GLY A CA 1
ATOM 759 C C . GLY A 1 100 ? -27.923 -2.209 12.340 1.00 77.19 100 GLY A C 1
ATOM 760 O O . GLY A 1 100 ? -29.007 -2.778 12.258 1.00 77.19 100 GLY A O 1
ATOM 761 N N . ALA A 1 101 ? -26.853 -2.802 12.879 1.00 74.19 101 ALA A N 1
ATOM 762 C CA . ALA A 1 101 ? -26.876 -4.162 13.420 1.00 74.19 101 ALA A CA 1
ATOM 763 C C . ALA A 1 101 ? -27.636 -4.287 14.758 1.00 74.19 101 ALA A C 1
ATOM 765 O O . ALA A 1 101 ? -28.040 -5.388 15.122 1.00 74.19 101 ALA A O 1
ATOM 766 N N . ASN A 1 102 ? -27.857 -3.181 15.477 1.00 60.97 102 ASN A N 1
ATOM 767 C CA . ASN A 1 102 ? -28.524 -3.163 16.786 1.00 60.97 102 ASN A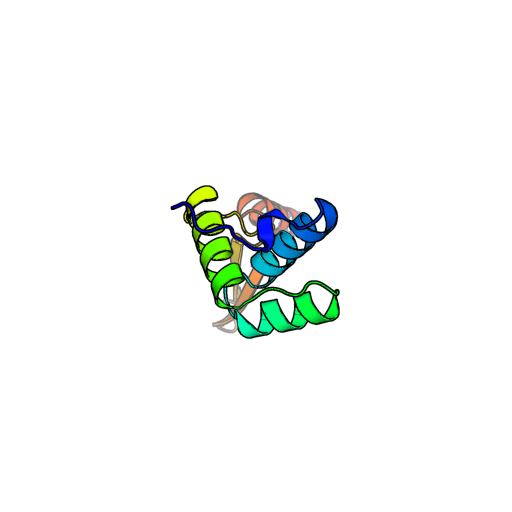 CA 1
ATOM 768 C C . ASN A 1 102 ? -30.045 -2.920 16.715 1.00 60.97 102 ASN A C 1
ATOM 770 O O . ASN A 1 102 ? -30.683 -2.811 17.759 1.00 60.97 102 ASN A O 1
ATOM 774 N N . VAL A 1 103 ? -30.638 -2.803 15.521 1.00 54.41 103 VAL A N 1
ATOM 775 C CA . VAL A 1 103 ? -32.068 -2.456 15.360 1.00 54.41 103 VAL A CA 1
ATOM 776 C C . VAL A 1 103 ? -32.992 -3.691 15.319 1.00 54.41 103 VAL A C 1
ATOM 778 O O . VAL A 1 103 ? -34.206 -3.537 15.397 1.00 54.41 103 VAL A O 1
ATOM 781 N N . GLU A 1 104 ? -32.456 -4.916 15.277 1.00 50.72 104 GLU A N 1
ATOM 782 C CA . GLU A 1 104 ? -33.251 -6.165 15.263 1.00 50.72 104 GLU A CA 1
ATOM 783 C C . GLU A 1 104 ? -33.003 -7.084 16.479 1.00 50.72 104 GLU A C 1
ATOM 785 O O . GLU A 1 104 ? -32.969 -8.308 16.338 1.00 50.72 104 GLU A O 1
ATOM 790 N N . ALA A 1 105 ? -32.837 -6.518 17.679 1.00 43.34 105 ALA A N 1
ATOM 791 C CA . ALA A 1 105 ? -32.771 -7.282 18.932 1.00 43.34 105 ALA A CA 1
ATOM 792 C C . ALA A 1 105 ? -33.860 -6.859 19.926 1.00 43.34 105 ALA A C 1
ATOM 794 O O . ALA A 1 105 ? -34.043 -5.636 20.120 1.00 43.34 105 ALA A O 1
#